Protein AF-A0A0B6YPD6-F1 (afdb_monomer)

Secondary structure (DSSP, 8-state):
-----SSTT-----B-SS-EEEEETTTEEEEEE-TTPBSS---------SSTT--EEEEEEEESS-SBGGGSEEEEEEEEE-PPP-

Nearest PDB structures (foldseek):
  7a4u-assembly1_A  TM=9.790E-01  e=8.564E-10  Cricetulus griseus
  6hab-assembly1_A  TM=8.893E-01  e=7.657E-10  Cricetulus griseus
  2v7y-assembly1_A  TM=9.465E-01  e=2.481E-09  Geobacillus kaustophilus HTA426
  3dqg-assembly2_D  TM=9.936E-01  e=3.446E-08  Caenorhabditis elegans
  3qnj-assembly3_A-2  TM=9.747E-01  e=2.463E-08  Escherichia coli K-12

pLDDT: mean 87.81, std 12.46, range [42.69, 98.0]

Radius of gyration: 19.43 Å; Cα contacts (8 Å, |Δi|>4): 139; chains: 1; bounding box: 41×27×63 Å

Organism: NCBI:txid1028688

Sequence (86 aa):
ISGEDSTSGIVLLDVNPLTLGIETVGGVMTKIIPRNTVIPTKKSQVFSTAADNQPTVTIQVFEGERPMTKDNHNLGKFDLNGIAPS

Solvent-accessible surface area (backbone atoms only — not comparable to full-atom values): 5495 Å² total; per-residue (Å²): 132,90,89,74,81,91,66,86,77,76,77,87,76,52,48,36,87,51,20,31,27,31,54,45,88,89,47,30,44,46,77,66,44,56,48,68,40,59,58,90,75,88,80,85,83,90,83,78,78,95,52,77,63,52,46,59,49,73,46,38,35,33,41,44,87,49,66,38,40,90,77,31,47,79,77,48,73,50,74,49,69,80,46,72,74,103

Structure (mmCIF, N/CA/C/O backbone):
data_AF-A0A0B6YPD6-F1
#
_entry.id   AF-A0A0B6YPD6-F1
#
loop_
_atom_site.group_PDB
_atom_site.id
_atom_site.type_symbol
_atom_site.label_atom_id
_atom_site.label_alt_id
_atom_site.label_comp_id
_atom_site.label_asym_id
_atom_site.label_entity_id
_atom_site.label_seq_id
_atom_site.pdbx_PDB_ins_code
_atom_site.Cartn_x
_atom_site.Cartn_y
_at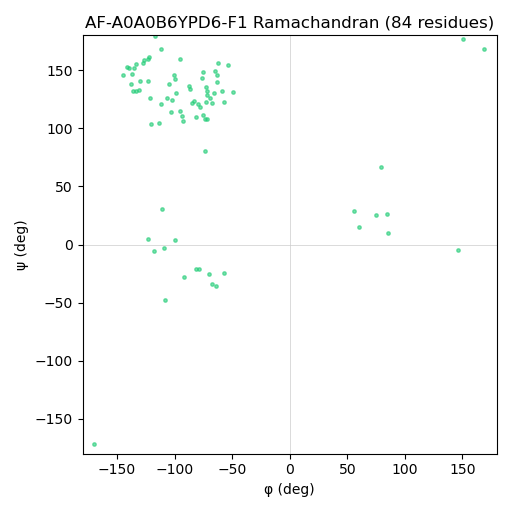om_site.Cartn_z
_atom_site.occupancy
_atom_site.B_iso_or_equiv
_atom_site.auth_seq_id
_atom_site.auth_comp_id
_atom_site.auth_asym_id
_atom_site.auth_atom_id
_atom_site.pdbx_PDB_model_num
ATOM 1 N N . ILE A 1 1 ? -22.084 17.294 47.055 1.00 42.69 1 ILE A N 1
ATOM 2 C CA . ILE A 1 1 ? -22.118 16.342 45.925 1.00 42.69 1 ILE A CA 1
ATOM 3 C C . ILE A 1 1 ? -20.849 16.599 45.123 1.00 42.69 1 ILE A C 1
ATOM 5 O O . ILE A 1 1 ? -20.640 17.715 44.671 1.00 42.69 1 ILE A O 1
ATOM 9 N N . SER A 1 2 ? -19.912 15.658 45.178 1.00 48.84 2 SER A N 1
ATOM 10 C CA . SER A 1 2 ? -18.565 15.737 44.601 1.00 48.84 2 SER A CA 1
ATOM 11 C C . SER A 1 2 ? -18.661 15.637 43.079 1.00 48.84 2 SER A C 1
ATOM 13 O O . SER A 1 2 ? -19.024 14.584 42.563 1.00 48.84 2 SER A O 1
ATOM 15 N N . GLY A 1 3 ? -18.421 16.752 42.393 1.00 58.62 3 GLY A N 1
ATOM 16 C CA . GLY A 1 3 ? -18.537 16.897 40.939 1.00 58.62 3 GLY A CA 1
ATOM 17 C C . GLY A 1 3 ? -17.194 17.086 40.235 1.00 58.62 3 GLY A C 1
ATOM 18 O O . GLY A 1 3 ? -17.147 17.769 39.221 1.00 58.62 3 GLY A O 1
ATOM 19 N N . GLU A 1 4 ? -16.117 16.518 40.772 1.00 65.56 4 GLU A N 1
ATOM 20 C CA . GLU A 1 4 ? -14.802 16.482 40.127 1.00 65.56 4 GLU A CA 1
ATOM 21 C C . GLU A 1 4 ? -14.351 15.018 39.993 1.00 65.56 4 GLU A C 1
ATOM 23 O O . GLU A 1 4 ? -14.593 14.215 40.893 1.00 65.56 4 GLU A O 1
ATOM 28 N N . ASP A 1 5 ? -13.720 14.702 38.857 1.00 60.06 5 ASP A N 1
ATOM 29 C CA . ASP A 1 5 ? -13.021 13.449 38.519 1.00 60.06 5 ASP A CA 1
ATOM 30 C C . ASP A 1 5 ? -13.822 12.208 38.082 1.00 60.06 5 ASP A C 1
ATOM 32 O O . ASP A 1 5 ? -13.752 11.139 38.683 1.00 60.06 5 ASP A O 1
ATOM 36 N N . SER A 1 6 ? -14.463 12.278 36.911 1.00 59.38 6 SER A N 1
ATOM 37 C CA . SER A 1 6 ? -14.718 11.060 36.110 1.00 59.38 6 SER A CA 1
ATOM 38 C C . SER A 1 6 ? -14.163 11.105 34.679 1.00 59.38 6 SER A C 1
ATOM 40 O O . SER A 1 6 ? -14.360 10.166 33.913 1.00 59.38 6 SER A O 1
ATOM 42 N N . THR A 1 7 ? -13.434 12.164 34.309 1.00 60.59 7 THR A N 1
ATOM 43 C CA . THR A 1 7 ? -12.768 12.307 32.995 1.00 60.59 7 THR A CA 1
ATOM 44 C C . THR A 1 7 ? -11.243 12.411 33.083 1.00 60.59 7 THR A C 1
ATOM 46 O O . THR A 1 7 ? -10.568 12.393 32.053 1.00 60.59 7 THR A O 1
ATOM 49 N N . SER A 1 8 ? -10.677 12.486 34.288 1.00 57.56 8 SER A N 1
ATOM 50 C CA . SER A 1 8 ? -9.236 12.490 34.561 1.00 57.56 8 SER A CA 1
ATOM 51 C C . SER A 1 8 ? -8.645 11.095 34.351 1.00 57.56 8 SER A C 1
ATOM 53 O O . SER A 1 8 ? -8.454 10.305 35.268 1.00 57.56 8 SER A O 1
ATOM 55 N N . GLY A 1 9 ? -8.387 10.768 33.088 1.00 66.38 9 GLY A N 1
ATOM 56 C CA . GLY A 1 9 ? -7.760 9.503 32.699 1.00 66.38 9 GLY A CA 1
ATOM 57 C C . GLY A 1 9 ? -8.235 8.944 31.364 1.00 66.38 9 GLY A C 1
ATOM 58 O O . GLY A 1 9 ? -7.695 7.938 30.908 1.00 66.38 9 GLY A O 1
ATOM 59 N N . ILE A 1 10 ? -9.219 9.574 30.713 1.00 76.00 10 ILE A N 1
ATOM 60 C CA . ILE A 1 10 ? -9.637 9.165 29.370 1.00 76.00 10 ILE A CA 1
ATOM 61 C C . ILE A 1 10 ? -8.582 9.643 28.375 1.00 76.00 10 ILE A C 1
ATOM 63 O O . ILE A 1 10 ? -8.427 10.838 28.131 1.00 76.00 10 ILE A O 1
ATOM 67 N N . VAL A 1 11 ? -7.866 8.689 27.787 1.00 78.75 11 VAL A N 1
ATOM 68 C CA . VAL A 1 11 ? -6.969 8.938 26.660 1.00 78.75 11 VAL A CA 1
ATOM 69 C C . VAL A 1 11 ? -7.732 8.629 25.377 1.00 78.75 11 VAL A C 1
ATOM 71 O O . VAL A 1 11 ? -8.115 7.486 25.134 1.00 78.75 11 VAL A O 1
ATOM 74 N N . LEU A 1 12 ? -7.961 9.656 24.559 1.00 80.75 12 LEU A N 1
ATOM 75 C CA . LEU A 1 12 ? -8.446 9.496 23.191 1.00 80.75 12 LEU A CA 1
ATOM 76 C C . LEU A 1 12 ? -7.271 9.080 22.306 1.00 80.75 12 LEU A C 1
ATOM 78 O O . LEU A 1 12 ? -6.282 9.802 22.190 1.00 80.75 12 LEU A O 1
ATOM 82 N N . LEU A 1 13 ? -7.381 7.896 21.710 1.00 85.31 13 LEU A N 1
ATOM 83 C CA . LEU A 1 13 ? -6.437 7.382 20.727 1.00 85.31 13 LEU A CA 1
ATOM 84 C C . LEU A 1 13 ? -7.154 7.282 19.390 1.00 85.31 13 LEU A C 1
ATOM 86 O O . LEU A 1 13 ? -7.943 6.361 19.174 1.00 85.31 13 LEU A O 1
ATOM 90 N N . ASP A 1 14 ? -6.853 8.218 18.499 1.00 92.88 14 ASP A N 1
ATOM 91 C CA . ASP A 1 14 ? -7.265 8.083 17.113 1.00 92.88 14 ASP A CA 1
ATOM 92 C C . ASP A 1 14 ? -6.419 7.009 16.439 1.00 92.88 14 ASP A C 1
ATOM 94 O O . ASP A 1 14 ? -5.195 6.948 16.593 1.00 92.88 14 ASP A O 1
ATOM 98 N N . VAL A 1 15 ? -7.081 6.147 15.675 1.00 95.75 15 VAL A N 1
ATOM 99 C CA . VAL A 1 15 ? -6.445 5.024 14.995 1.00 95.75 15 VAL A CA 1
ATOM 100 C C . VAL A 1 15 ? -6.933 4.909 13.560 1.00 95.75 15 VAL A C 1
ATOM 102 O O . VAL A 1 15 ? -8.061 5.266 13.231 1.00 95.75 15 VAL A O 1
ATOM 105 N N . ASN A 1 16 ? -6.084 4.360 12.700 1.00 94.50 16 ASN A N 1
ATOM 106 C CA . ASN A 1 16 ? -6.439 4.045 11.326 1.00 94.50 16 ASN A CA 1
ATOM 107 C C . ASN A 1 16 ? -7.486 2.905 11.284 1.00 94.50 16 ASN A C 1
ATOM 109 O O . ASN A 1 16 ? -7.191 1.822 11.800 1.00 94.50 16 ASN A O 1
ATOM 113 N N . PRO A 1 17 ? -8.680 3.088 10.688 1.00 95.06 17 PRO A N 1
ATOM 114 C CA . PRO A 1 17 ? -9.740 2.075 10.718 1.00 95.06 17 PRO A CA 1
ATOM 115 C C . PRO A 1 17 ? -9.405 0.803 9.926 1.00 95.06 17 PRO A C 1
ATOM 117 O O . PRO A 1 17 ? -9.795 -0.295 10.332 1.00 95.06 17 PRO A O 1
ATOM 120 N N . LEU A 1 18 ? -8.668 0.928 8.820 1.00 97.12 18 LEU A N 1
ATOM 121 C CA . LEU A 1 18 ? -8.343 -0.172 7.913 1.00 97.12 18 LEU A CA 1
ATOM 122 C C . LEU A 1 18 ? -6.864 -0.171 7.554 1.00 97.12 18 LEU A C 1
ATOM 124 O O . LEU A 1 18 ? -6.188 0.851 7.606 1.00 97.12 18 LEU A O 1
ATOM 128 N N . THR A 1 19 ? -6.335 -1.332 7.179 1.00 97.56 19 THR A N 1
ATOM 129 C CA . THR A 1 19 ? -4.953 -1.398 6.712 1.00 97.56 19 THR A CA 1
ATOM 130 C C . THR A 1 19 ? -4.781 -0.638 5.398 1.00 97.56 19 THR A C 1
ATOM 132 O O . THR A 1 19 ? -5.505 -0.878 4.434 1.00 97.56 19 THR A O 1
ATOM 135 N N . LEU A 1 20 ? -3.767 0.226 5.353 1.00 97.56 20 LEU A N 1
ATOM 136 C CA . LEU A 1 20 ? -3.291 0.888 4.145 1.00 97.56 20 LEU A CA 1
ATOM 137 C C . LEU A 1 20 ? -2.056 0.170 3.616 1.00 97.56 20 LEU A C 1
ATOM 139 O O . LEU A 1 20 ? -1.176 -0.264 4.372 1.00 97.56 20 LEU A O 1
ATOM 143 N N . GLY A 1 21 ? -1.952 0.088 2.303 1.00 96.94 21 GLY A N 1
ATOM 144 C CA . GLY A 1 21 ? -0.819 -0.539 1.647 1.00 96.94 21 GLY A CA 1
ATOM 145 C C . GLY A 1 21 ? -0.822 -0.293 0.154 1.00 96.94 21 GLY A C 1
ATOM 146 O O . GLY A 1 21 ? -1.604 0.514 -0.349 1.00 96.94 21 GLY A O 1
ATOM 147 N N . ILE A 1 22 ? 0.080 -0.978 -0.534 1.00 96.25 22 ILE A N 1
ATOM 148 C CA . ILE A 1 22 ? 0.259 -0.827 -1.973 1.00 96.25 22 ILE A CA 1
ATOM 149 C C . ILE A 1 22 ? 0.183 -2.164 -2.689 1.00 96.25 22 ILE A C 1
ATOM 151 O O . ILE A 1 22 ? 0.411 -3.224 -2.098 1.00 96.25 22 ILE A O 1
ATOM 155 N N . GLU A 1 23 ? -0.101 -2.094 -3.980 1.00 95.19 23 GLU A N 1
ATOM 156 C CA . GLU A 1 23 ? 0.050 -3.237 -4.866 1.00 95.19 23 GLU A CA 1
ATOM 157 C C . GLU A 1 23 ? 1.517 -3.556 -5.130 1.00 95.19 23 GLU A C 1
ATOM 159 O O . GLU A 1 23 ? 2.311 -2.680 -5.474 1.00 95.19 23 GLU A O 1
ATOM 164 N N . THR A 1 24 ? 1.859 -4.834 -5.006 1.00 91.25 24 THR A N 1
ATOM 165 C CA . THR A 1 24 ? 3.128 -5.390 -5.476 1.00 91.25 24 THR A CA 1
ATOM 166 C C . THR A 1 24 ? 2.893 -6.428 -6.572 1.00 91.25 24 THR A C 1
ATOM 168 O O . THR A 1 24 ? 1.761 -6.692 -6.991 1.00 91.25 24 THR A O 1
ATOM 171 N N . VAL A 1 25 ? 3.988 -6.994 -7.086 1.00 88.00 25 VAL A N 1
ATOM 172 C CA . VAL A 1 25 ? 3.982 -7.956 -8.194 1.00 88.00 25 VAL A CA 1
ATOM 173 C C . VAL A 1 25 ? 2.965 -9.073 -7.954 1.00 88.00 25 VAL A C 1
ATOM 175 O O . VAL A 1 25 ? 2.922 -9.677 -6.885 1.00 88.00 25 VAL A O 1
ATOM 178 N N . GLY A 1 26 ? 2.145 -9.351 -8.969 1.00 88.00 26 GLY A N 1
ATOM 179 C CA . GLY A 1 26 ? 1.114 -10.389 -8.904 1.00 88.00 26 GLY A CA 1
ATOM 180 C C . GLY A 1 26 ? -0.220 -9.944 -8.294 1.00 88.00 26 GLY A C 1
ATOM 181 O O . GLY A 1 26 ? -1.071 -10.797 -8.053 1.00 88.00 26 GLY A O 1
ATOM 182 N N . GLY A 1 27 ? -0.432 -8.643 -8.059 1.00 91.38 27 GLY A N 1
ATOM 183 C CA . GLY A 1 27 ? -1.690 -8.122 -7.503 1.00 91.38 27 GLY A CA 1
ATOM 184 C C . GLY A 1 27 ? -1.842 -8.396 -6.006 1.00 91.38 27 GLY A C 1
ATOM 185 O O . GLY A 1 27 ? -2.956 -8.522 -5.488 1.00 91.38 27 GLY A O 1
ATOM 186 N N . VAL A 1 28 ? -0.714 -8.555 -5.312 1.00 94.69 28 VAL A N 1
ATOM 187 C CA . VAL A 1 28 ? -0.668 -8.843 -3.878 1.00 94.69 28 VAL A CA 1
ATOM 188 C C . VAL A 1 28 ? -0.685 -7.535 -3.096 1.00 94.69 28 VAL A C 1
ATOM 190 O O . VAL A 1 28 ? 0.006 -6.574 -3.435 1.00 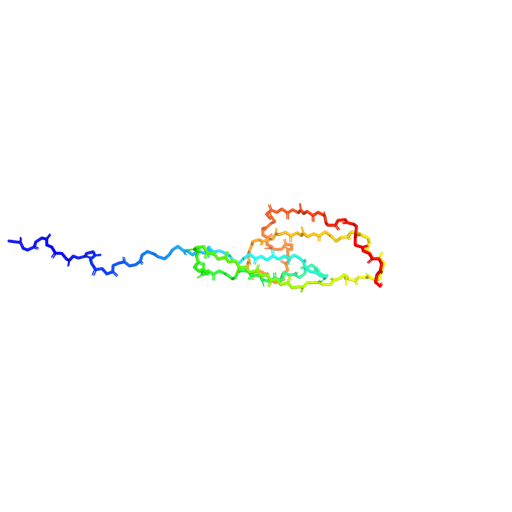94.69 28 VAL A O 1
ATOM 193 N N . MET A 1 29 ? -1.478 -7.504 -2.027 1.00 96.31 29 MET A N 1
ATOM 194 C CA . MET A 1 29 ? -1.568 -6.364 -1.125 1.00 96.31 29 MET A CA 1
ATOM 195 C C . MET A 1 29 ? -0.415 -6.385 -0.120 1.00 96.31 29 MET A C 1
ATOM 197 O O . MET A 1 29 ? -0.393 -7.200 0.808 1.00 96.31 29 MET A O 1
ATOM 201 N N . THR A 1 30 ? 0.529 -5.457 -0.256 1.00 96.06 30 THR A N 1
ATOM 202 C CA . THR A 1 30 ? 1.590 -5.259 0.736 1.00 96.06 30 THR A CA 1
ATOM 203 C C . THR A 1 30 ? 1.176 -4.191 1.736 1.00 96.06 30 THR A C 1
ATOM 205 O O . THR A 1 30 ? 1.091 -3.005 1.423 1.00 96.06 30 THR A O 1
ATOM 208 N N . LYS A 1 31 ? 0.917 -4.634 2.967 1.00 95.88 31 LYS A N 1
ATOM 209 C CA . LYS A 1 31 ? 0.479 -3.797 4.089 1.00 95.88 31 LYS A CA 1
ATOM 210 C C . LYS A 1 31 ? 1.620 -2.880 4.549 1.00 95.88 31 LYS A C 1
ATOM 212 O O . LYS A 1 31 ? 2.686 -3.379 4.895 1.00 95.88 31 LYS A O 1
ATOM 217 N N . ILE A 1 32 ? 1.381 -1.568 4.606 1.00 96.62 32 ILE A N 1
ATOM 218 C CA . ILE A 1 32 ? 2.355 -0.567 5.088 1.00 96.62 32 ILE A CA 1
ATOM 219 C C . ILE A 1 32 ? 1.935 -0.016 6.457 1.00 96.62 32 ILE A C 1
ATOM 221 O O . ILE A 1 32 ? 2.748 0.044 7.379 1.00 96.62 32 ILE A O 1
ATOM 225 N N . ILE A 1 33 ? 0.663 0.367 6.608 1.00 97.38 33 ILE A N 1
ATOM 226 C CA . ILE A 1 33 ? 0.091 0.861 7.870 1.00 97.38 33 ILE A CA 1
ATOM 227 C C . ILE A 1 33 ? -1.068 -0.062 8.252 1.00 97.38 33 ILE A C 1
ATOM 229 O O . ILE A 1 33 ? -2.138 0.049 7.657 1.00 97.38 33 ILE A O 1
ATOM 233 N N . PRO A 1 34 ? -0.894 -0.967 9.229 1.00 96.88 34 PRO A N 1
ATOM 234 C CA . PRO A 1 34 ? -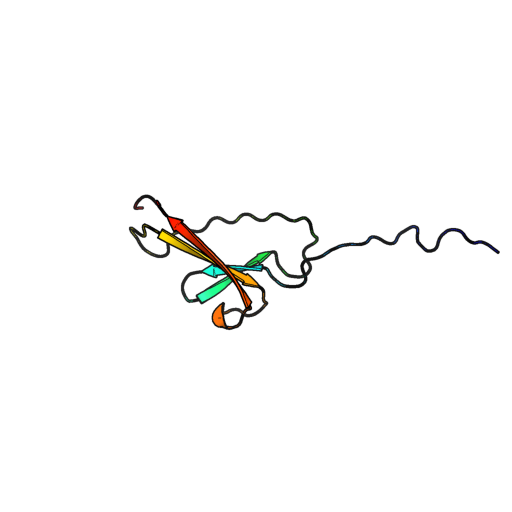1.960 -1.860 9.670 1.00 96.88 34 PRO A CA 1
ATOM 235 C C . PRO A 1 34 ? -3.162 -1.113 10.265 1.00 96.88 34 PRO A C 1
ATOM 237 O O . PRO A 1 34 ? -3.018 -0.010 10.804 1.00 96.88 34 PRO A O 1
ATOM 240 N N . ARG A 1 35 ? -4.338 -1.747 10.243 1.00 96.56 35 ARG A N 1
ATOM 241 C CA . ARG A 1 35 ? -5.509 -1.285 11.004 1.00 96.56 35 ARG A CA 1
ATOM 242 C C . ARG A 1 35 ? -5.188 -1.103 12.486 1.00 96.56 35 ARG A C 1
ATOM 244 O O . ARG A 1 35 ? -4.318 -1.777 13.037 1.00 96.56 35 ARG A O 1
ATOM 251 N N . ASN A 1 36 ? -5.941 -0.230 13.138 1.00 94.62 36 ASN A N 1
ATOM 252 C CA . ASN A 1 36 ? -5.791 0.155 14.538 1.00 94.62 36 ASN A CA 1
ATOM 253 C C . ASN A 1 36 ? -4.419 0.784 14.878 1.00 94.62 36 ASN A C 1
ATOM 255 O O . ASN A 1 36 ? -4.070 0.895 16.051 1.00 94.62 36 ASN A O 1
ATOM 259 N N . THR A 1 37 ? -3.630 1.205 13.880 1.00 96.12 37 THR A N 1
ATOM 260 C CA . THR A 1 37 ? -2.399 1.972 14.126 1.00 96.12 37 THR A CA 1
ATOM 261 C C . THR A 1 37 ? -2.762 3.380 14.585 1.00 96.12 37 THR A C 1
ATOM 263 O O . THR A 1 37 ? -3.524 4.055 13.897 1.00 96.12 37 THR A O 1
ATOM 266 N N . VAL A 1 38 ? -2.195 3.830 15.707 1.00 95.31 38 VAL A N 1
ATOM 267 C CA . VAL A 1 38 ? -2.399 5.185 16.247 1.00 95.31 38 VAL A CA 1
ATOM 268 C C . VAL A 1 38 ? -1.958 6.239 15.235 1.00 95.31 38 VAL A C 1
ATOM 270 O O . VAL A 1 38 ? -0.861 6.139 14.680 1.00 95.31 38 VAL A O 1
ATOM 273 N N . ILE A 1 39 ? -2.802 7.242 15.002 1.00 94.56 39 ILE A N 1
ATOM 274 C CA . ILE A 1 39 ? -2.478 8.408 14.177 1.00 94.56 39 ILE A CA 1
ATOM 275 C C . ILE A 1 39 ? -2.110 9.599 15.078 1.00 94.56 39 ILE A C 1
ATOM 277 O O . ILE A 1 39 ? -2.667 9.730 16.167 1.00 94.56 39 ILE A O 1
ATOM 281 N N . PRO A 1 40 ? -1.171 10.471 14.667 1.00 94.00 40 PRO A N 1
ATOM 282 C CA . PRO A 1 40 ? -0.439 10.485 13.396 1.00 94.00 40 PRO A CA 1
ATOM 283 C C . PRO A 1 40 ? 0.669 9.419 13.321 1.00 94.00 40 PRO A C 1
ATOM 285 O O . PRO A 1 40 ? 1.375 9.161 14.291 1.00 94.00 40 PRO A O 1
ATOM 288 N N . THR A 1 41 ? 0.868 8.822 12.140 1.00 93.81 41 THR A N 1
ATOM 289 C CA . THR A 1 41 ? 1.917 7.815 11.905 1.00 93.81 41 THR A CA 1
ATOM 290 C C . THR A 1 41 ? 2.594 8.006 10.553 1.00 93.81 41 THR A C 1
ATOM 292 O O . THR A 1 41 ? 1.987 8.497 9.602 1.00 93.81 41 THR A O 1
ATOM 295 N N . LYS A 1 42 ? 3.863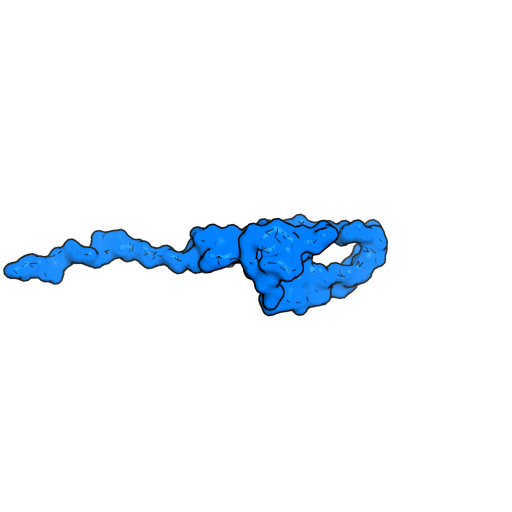 7.599 10.459 1.00 95.25 42 LYS A N 1
ATOM 296 C CA . LYS A 1 42 ? 4.642 7.571 9.218 1.00 95.25 42 LYS A CA 1
ATOM 297 C C . LYS A 1 42 ? 5.368 6.236 9.111 1.00 95.25 42 LYS A C 1
ATOM 299 O O . LYS A 1 42 ? 6.029 5.799 10.053 1.00 95.25 42 LYS A O 1
ATOM 304 N N . LYS A 1 43 ? 5.274 5.607 7.942 1.00 93.94 43 LYS A N 1
ATOM 305 C CA . LYS A 1 43 ? 5.995 4.382 7.596 1.00 93.94 43 LYS A CA 1
ATOM 306 C C . LYS A 1 43 ? 6.674 4.564 6.246 1.00 93.94 43 LYS A C 1
ATOM 308 O O . LYS A 1 43 ? 6.113 5.176 5.343 1.00 93.94 43 LYS A O 1
ATOM 313 N N . SER A 1 44 ? 7.887 4.042 6.139 1.00 94.00 44 SER A N 1
ATOM 314 C CA . SER A 1 44 ? 8.685 4.039 4.918 1.00 94.00 44 SER A CA 1
ATOM 315 C C . SER A 1 44 ? 9.194 2.626 4.696 1.00 94.00 44 SER A C 1
ATOM 317 O O . SER A 1 44 ? 9.694 2.000 5.628 1.00 94.00 44 SER A O 1
ATOM 319 N N . GLN A 1 45 ? 9.055 2.134 3.472 1.00 91.00 45 GLN A N 1
ATOM 320 C CA . GLN A 1 45 ? 9.536 0.825 3.061 1.00 91.00 45 GLN A CA 1
ATOM 321 C C . GLN A 1 45 ? 10.165 0.959 1.678 1.00 91.00 45 GLN A C 1
ATOM 323 O O . GLN A 1 45 ? 9.659 1.694 0.831 1.00 91.00 45 GLN A O 1
ATOM 328 N N . VAL A 1 46 ? 11.297 0.288 1.488 1.00 91.44 46 VAL A N 1
ATOM 329 C CA . VAL A 1 46 ? 12.013 0.267 0.214 1.00 91.44 46 VAL A CA 1
ATOM 330 C C . VAL A 1 46 ? 11.433 -0.849 -0.646 1.00 91.44 46 VAL A C 1
ATOM 332 O O . VAL A 1 46 ? 11.226 -1.961 -0.162 1.00 91.44 46 VAL A O 1
ATOM 335 N N . PHE A 1 47 ? 11.178 -0.533 -1.912 1.00 89.12 47 PHE A N 1
ATOM 336 C CA . PHE A 1 47 ? 10.710 -1.466 -2.932 1.00 89.12 47 PHE A CA 1
ATOM 337 C C . PHE A 1 47 ? 11.681 -1.455 -4.114 1.00 89.12 47 PHE A C 1
ATOM 339 O O . PHE A 1 47 ? 12.430 -0.494 -4.300 1.00 89.12 47 PHE A O 1
ATOM 346 N N . SER A 1 48 ? 11.645 -2.518 -4.910 1.00 86.44 48 SER A N 1
ATOM 347 C CA . SER A 1 48 ? 12.454 -2.681 -6.120 1.00 86.44 48 SER A CA 1
ATOM 348 C C . SER A 1 48 ? 11.551 -2.896 -7.332 1.00 86.44 48 SER A C 1
ATOM 350 O O . SER A 1 48 ? 10.375 -3.237 -7.184 1.00 86.44 48 SER A O 1
ATOM 352 N N . THR A 1 49 ? 12.093 -2.672 -8.528 1.00 86.44 49 THR A N 1
ATOM 353 C CA . THR A 1 49 ? 11.393 -2.935 -9.788 1.00 86.44 49 THR A CA 1
ATOM 354 C C . THR A 1 49 ? 11.118 -4.427 -9.949 1.00 86.44 49 THR A C 1
ATOM 356 O O . THR A 1 49 ? 11.856 -5.278 -9.455 1.00 86.44 49 THR A O 1
ATOM 359 N N . ALA A 1 50 ? 10.019 -4.747 -10.629 1.00 81.75 50 ALA A N 1
ATOM 360 C CA . ALA A 1 50 ? 9.610 -6.128 -10.872 1.00 81.75 50 ALA A CA 1
ATOM 361 C C . ALA A 1 50 ? 10.356 -6.762 -12.056 1.00 81.75 50 ALA A C 1
ATOM 363 O O . ALA A 1 50 ? 10.379 -7.983 -12.189 1.00 81.75 50 ALA A O 1
ATOM 364 N N . ALA A 1 51 ? 10.906 -5.919 -12.930 1.00 81.44 51 ALA A N 1
ATOM 365 C CA . ALA A 1 51 ? 11.596 -6.301 -14.147 1.00 81.44 51 ALA A CA 1
ATOM 366 C C . ALA A 1 51 ? 12.810 -5.395 -14.388 1.00 81.44 51 ALA A C 1
ATOM 368 O O . ALA A 1 51 ? 12.818 -4.224 -13.988 1.00 81.44 51 ALA A O 1
ATOM 369 N N . ASP A 1 52 ? 13.804 -5.946 -15.081 1.00 81.50 52 ASP A N 1
ATOM 370 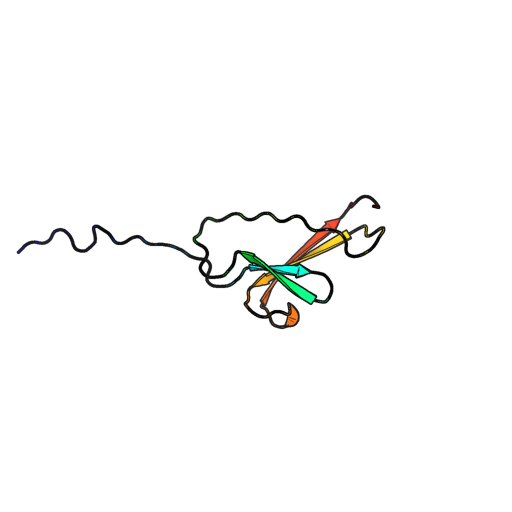C CA . ASP A 1 52 ? 14.989 -5.218 -15.527 1.00 81.50 52 ASP A CA 1
ATOM 371 C C . ASP A 1 52 ? 14.591 -4.119 -16.517 1.00 81.50 52 ASP A C 1
ATOM 373 O O . ASP A 1 52 ? 13.663 -4.281 -17.316 1.00 81.50 52 ASP A O 1
ATOM 377 N N . ASN A 1 53 ? 15.308 -2.994 -16.486 1.00 79.50 53 ASN A N 1
ATOM 378 C CA . ASN A 1 53 ? 15.052 -1.839 -17.357 1.00 79.50 53 ASN A CA 1
ATOM 379 C C . ASN A 1 53 ? 13.618 -1.275 -17.289 1.00 79.50 53 ASN A C 1
ATOM 381 O O . ASN A 1 53 ? 13.138 -0.715 -18.273 1.00 79.50 53 ASN A O 1
ATOM 385 N N . GLN A 1 54 ? 12.922 -1.395 -16.153 1.00 83.94 54 GLN A N 1
ATOM 386 C CA . GLN A 1 54 ? 11.596 -0.802 -15.957 1.00 83.94 54 GLN A CA 1
ATOM 387 C C . GLN A 1 54 ? 11.702 0.735 -15.781 1.00 83.94 54 GLN A C 1
ATOM 389 O O . GLN A 1 54 ? 12.134 1.185 -14.719 1.00 83.94 54 GLN A O 1
ATOM 394 N N . PRO A 1 55 ? 11.282 1.566 -16.764 1.00 83.44 55 PRO A N 1
ATOM 395 C CA . PRO A 1 55 ? 11.489 3.023 -16.714 1.00 83.44 55 PRO A CA 1
ATOM 396 C C . PRO A 1 55 ? 10.484 3.756 -15.808 1.00 83.44 55 PRO A C 1
ATOM 398 O O . PRO A 1 55 ? 10.739 4.880 -15.362 1.00 83.44 55 PRO A O 1
ATOM 401 N N . THR A 1 56 ? 9.341 3.111 -15.551 1.00 86.25 56 THR A N 1
ATOM 402 C CA . THR A 1 56 ? 8.219 3.638 -14.774 1.00 86.25 56 THR A CA 1
ATOM 403 C C . THR A 1 56 ? 7.701 2.575 -13.813 1.00 86.25 56 THR A C 1
ATOM 405 O O . THR A 1 56 ? 7.430 1.441 -14.217 1.00 86.25 56 THR A O 1
ATOM 408 N N . VAL A 1 57 ? 7.507 2.947 -12.549 1.00 89.19 57 VAL A N 1
ATOM 409 C CA . VAL A 1 57 ? 6.829 2.124 -11.539 1.00 89.19 57 VAL A CA 1
ATOM 410 C C . VAL A 1 57 ? 5.504 2.776 -11.178 1.00 89.19 57 VAL A C 1
ATOM 412 O O . VAL A 1 57 ? 5.471 3.901 -10.687 1.00 89.19 57 VAL A O 1
ATOM 415 N N . THR A 1 58 ? 4.411 2.052 -11.392 1.00 90.06 58 THR A N 1
ATOM 416 C CA . THR A 1 58 ? 3.083 2.473 -10.948 1.00 90.06 58 THR A CA 1
ATOM 417 C C . THR A 1 58 ? 2.876 2.045 -9.503 1.00 90.06 58 THR A C 1
ATOM 419 O O . THR A 1 58 ? 2.936 0.858 -9.183 1.00 90.06 58 THR A O 1
ATOM 422 N N . ILE A 1 59 ? 2.612 3.010 -8.629 1.00 92.94 59 ILE A N 1
ATOM 423 C CA . ILE A 1 59 ? 2.276 2.775 -7.228 1.00 92.94 59 ILE A CA 1
ATOM 424 C C . ILE A 1 59 ? 0.775 2.968 -7.076 1.00 92.94 59 ILE A C 1
ATOM 426 O O . ILE A 1 59 ? 0.250 4.069 -7.245 1.00 92.94 59 ILE A O 1
ATOM 430 N N . GLN A 1 60 ? 0.081 1.883 -6.751 1.00 95.31 60 GLN A N 1
ATOM 431 C CA . GLN A 1 60 ? -1.347 1.898 -6.454 1.00 95.31 60 GLN A CA 1
ATOM 432 C C . GLN A 1 60 ? -1.548 1.727 -4.953 1.00 95.31 60 GLN A C 1
ATOM 434 O O . GLN A 1 60 ? -1.027 0.776 -4.370 1.00 95.31 60 GLN A O 1
ATOM 439 N N . VAL A 1 61 ? -2.286 2.643 -4.333 1.00 96.69 61 VAL A N 1
ATOM 440 C CA . VAL A 1 61 ? -2.573 2.655 -2.897 1.00 96.69 61 VAL A CA 1
ATOM 441 C C . VAL A 1 61 ? -3.956 2.068 -2.662 1.00 96.69 61 VAL A C 1
ATOM 443 O O . V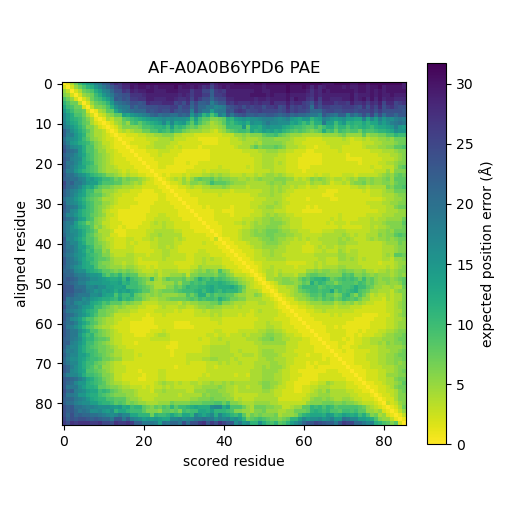AL A 1 61 ? -4.932 2.478 -3.290 1.00 96.69 61 VAL A O 1
ATOM 446 N N . PHE A 1 62 ? -4.040 1.129 -1.726 1.00 98.00 62 PHE A N 1
ATOM 447 C CA . PHE A 1 62 ? -5.271 0.441 -1.368 1.00 98.00 62 PHE A CA 1
ATOM 448 C C . PHE A 1 62 ? -5.544 0.509 0.133 1.00 98.00 62 PHE A C 1
ATOM 450 O O . PHE A 1 62 ? -4.632 0.620 0.958 1.00 98.00 62 PHE A O 1
ATOM 457 N N . GLU A 1 63 ? -6.818 0.370 0.467 1.00 97.75 63 GLU A N 1
ATOM 458 C CA . GLU A 1 63 ? -7.353 0.232 1.811 1.00 97.75 63 GLU A CA 1
ATOM 459 C C . GLU A 1 63 ? -8.125 -1.089 1.923 1.00 97.75 63 GLU A C 1
ATOM 461 O O . GLU A 1 63 ? -9.029 -1.372 1.132 1.00 97.75 63 GLU A O 1
ATOM 466 N N . GLY A 1 64 ? -7.773 -1.921 2.903 1.00 97.19 64 GLY A N 1
ATOM 467 C CA . GLY A 1 64 ? -8.486 -3.166 3.182 1.00 97.19 64 GLY A CA 1
ATOM 468 C C . GLY A 1 64 ? -7.616 -4.274 3.771 1.00 97.19 64 GLY A C 1
ATOM 469 O O . GLY A 1 64 ? -6.409 -4.138 3.955 1.00 97.19 64 GLY A O 1
ATOM 470 N N . GLU A 1 65 ? -8.256 -5.397 4.100 1.00 97.00 65 GLU A N 1
ATOM 471 C CA . GLU A 1 65 ? -7.624 -6.526 4.802 1.00 97.00 65 GLU A CA 1
ATOM 472 C C . GLU A 1 65 ? -7.421 -7.768 3.930 1.00 97.00 65 GLU A C 1
ATOM 474 O O . GLU A 1 65 ? -6.866 -8.767 4.401 1.00 97.00 65 GLU A O 1
ATOM 479 N N . ARG A 1 66 ? -7.873 -7.739 2.672 1.00 97.38 66 ARG A N 1
ATOM 480 C CA . ARG A 1 66 ? -7.756 -8.882 1.766 1.00 97.38 66 ARG A CA 1
ATOM 481 C C . ARG A 1 66 ? -6.316 -9.022 1.263 1.00 97.38 66 ARG A C 1
ATOM 483 O O . ARG A 1 66 ? -5.623 -8.017 1.104 1.00 97.38 66 ARG A O 1
ATOM 490 N N . PRO A 1 67 ? -5.855 -10.257 0.999 1.00 95.06 67 PRO A N 1
ATOM 491 C CA . PRO A 1 67 ? -4.496 -10.499 0.517 1.00 95.06 67 PRO A CA 1
ATOM 492 C C . PRO A 1 67 ? -4.271 -10.027 -0.927 1.00 95.06 67 PRO A C 1
ATOM 494 O O . PRO A 1 67 ? -3.139 -9.720 -1.287 1.00 95.06 67 PRO A O 1
ATOM 497 N N . MET A 1 68 ? -5.328 -9.949 -1.741 1.00 96.56 68 MET A N 1
ATOM 498 C CA . MET A 1 68 ? -5.263 -9.496 -3.133 1.00 96.56 68 MET A CA 1
ATOM 499 C C . MET A 1 68 ? -5.820 -8.078 -3.258 1.00 96.56 68 MET A C 1
ATOM 501 O O . MET A 1 68 ? -6.857 -7.763 -2.674 1.00 96.56 68 MET A O 1
ATOM 505 N N . THR A 1 69 ? -5.163 -7.230 -4.046 1.00 94.19 69 THR A N 1
ATOM 506 C CA . THR A 1 69 ? -5.530 -5.812 -4.234 1.00 94.19 69 THR A CA 1
ATOM 507 C C . THR A 1 69 ? -6.886 -5.626 -4.896 1.00 94.19 69 THR A C 1
ATOM 509 O O . THR A 1 69 ? -7.639 -4.745 -4.494 1.00 94.19 69 THR A O 1
ATOM 512 N N . LYS A 1 70 ? -7.249 -6.507 -5.835 1.00 95.19 70 LYS A N 1
ATOM 513 C CA . LYS A 1 70 ? -8.558 -6.506 -6.516 1.00 95.19 70 LYS A CA 1
ATOM 514 C C . LYS A 1 70 ? -9.767 -6.599 -5.572 1.00 95.19 70 LYS A C 1
ATOM 516 O O . LYS A 1 70 ? -10.858 -6.192 -5.951 1.00 95.19 70 LYS A O 1
ATOM 521 N N . ASP A 1 71 ? -9.572 -7.162 -4.379 1.00 96.12 71 ASP A N 1
ATOM 522 C CA . ASP A 1 71 ? -10.626 -7.379 -3.383 1.00 96.12 71 ASP A CA 1
ATOM 523 C C . ASP A 1 71 ? -10.605 -6.294 -2.284 1.00 96.12 71 ASP A C 1
ATOM 525 O O . ASP A 1 71 ? -11.355 -6.380 -1.309 1.00 96.12 71 ASP A O 1
ATOM 529 N N . ASN A 1 72 ? -9.728 -5.292 -2.418 1.00 96.75 72 ASN A N 1
ATOM 530 C CA . ASN A 1 72 ? -9.601 -4.138 -1.531 1.00 96.75 72 ASN A CA 1
ATOM 531 C C . ASN A 1 72 ? -10.043 -2.849 -2.243 1.00 96.75 72 ASN A C 1
ATOM 533 O O . ASN A 1 72 ? -10.228 -2.807 -3.460 1.00 96.75 72 ASN A O 1
ATOM 537 N N . HIS A 1 73 ? -10.203 -1.774 -1.476 1.00 97.38 73 HIS A N 1
ATOM 538 C CA . HIS A 1 73 ? -10.611 -0.474 -1.992 1.00 97.38 73 HIS A CA 1
ATOM 539 C C . HIS A 1 73 ? -9.403 0.294 -2.544 1.00 97.38 73 HIS A C 1
ATOM 541 O O . HIS A 1 73 ? -8.428 0.508 -1.830 1.00 97.38 73 HIS A O 1
ATOM 547 N N . ASN A 1 74 ? -9.446 0.701 -3.815 1.00 97.19 74 ASN A N 1
ATOM 548 C CA . ASN A 1 74 ? -8.396 1.518 -4.426 1.00 97.19 74 ASN A CA 1
ATOM 549 C C . ASN A 1 74 ? -8.581 2.988 -4.022 1.00 97.19 74 ASN A C 1
ATOM 551 O O . ASN A 1 74 ? -9.624 3.575 -4.305 1.00 97.19 74 ASN A O 1
ATOM 555 N N . LEU A 1 75 ? -7.572 3.573 -3.381 1.00 96.88 75 LEU A N 1
ATOM 556 C CA . LEU A 1 75 ? -7.584 4.975 -2.956 1.00 96.88 75 LEU A CA 1
ATOM 557 C C . LEU A 1 75 ? -6.975 5.9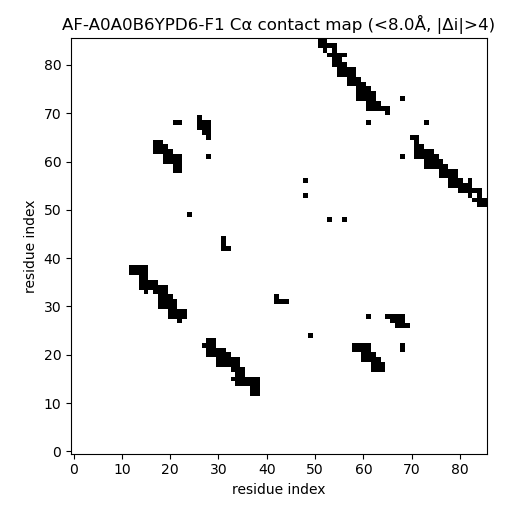12 -4.000 1.00 96.88 75 LEU A C 1
ATOM 559 O O . LEU A 1 75 ? -7.313 7.094 -4.053 1.00 96.88 75 LEU A O 1
ATOM 563 N N . GLY A 1 76 ? -6.050 5.411 -4.813 1.00 96.00 76 GLY A N 1
ATOM 564 C CA . GLY A 1 76 ? -5.379 6.204 -5.825 1.00 96.00 76 GLY A CA 1
ATOM 565 C C . GLY A 1 76 ? -4.182 5.497 -6.435 1.00 96.00 76 GLY A C 1
ATOM 566 O O . GLY A 1 76 ? -3.689 4.485 -5.939 1.00 96.00 76 GLY A O 1
ATOM 567 N N . LYS A 1 77 ? -3.688 6.076 -7.525 1.00 95.19 77 LYS A N 1
ATOM 568 C CA . LYS A 1 77 ? -2.498 5.609 -8.227 1.00 95.19 77 LYS A CA 1
ATOM 569 C C . LYS A 1 77 ? -1.622 6.782 -8.624 1.00 95.19 77 LYS A C 1
ATOM 571 O O . LYS A 1 77 ? -2.134 7.851 -8.957 1.00 95.19 77 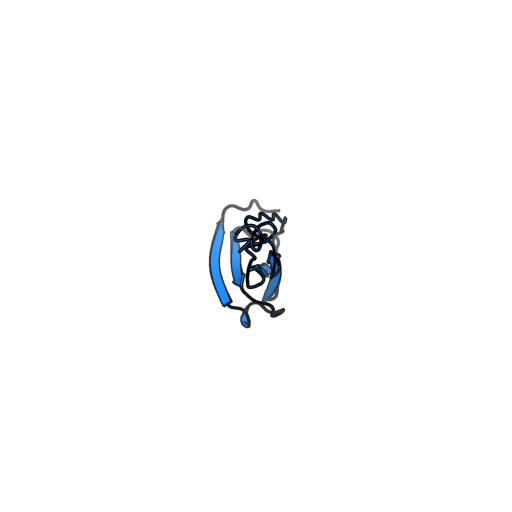LYS A O 1
ATOM 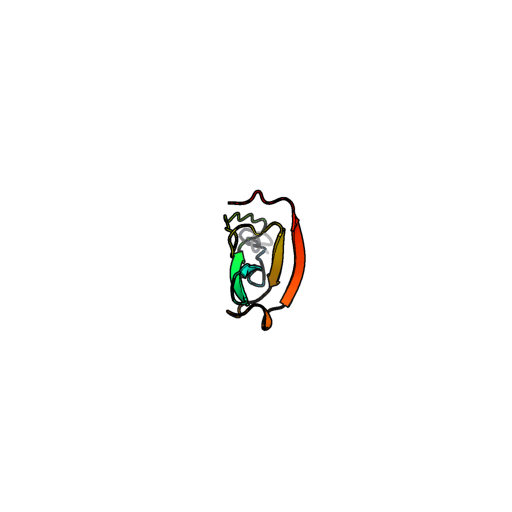576 N N . PHE A 1 78 ? -0.319 6.567 -8.620 1.00 94.31 78 PHE A N 1
ATOM 577 C CA . PHE A 1 78 ? 0.647 7.518 -9.141 1.00 94.31 78 PHE A CA 1
ATOM 578 C C . PHE A 1 78 ? 1.814 6.780 -9.783 1.00 94.31 78 PHE A C 1
ATOM 580 O O . PHE A 1 78 ? 2.215 5.709 -9.331 1.00 94.31 78 PHE A O 1
ATOM 587 N N . ASP A 1 79 ? 2.351 7.372 -10.843 1.00 91.94 79 ASP A N 1
ATOM 588 C CA . ASP A 1 79 ? 3.450 6.799 -11.605 1.00 91.94 79 ASP A CA 1
ATOM 589 C C . ASP A 1 79 ? 4.753 7.496 -11.227 1.00 91.94 79 ASP A C 1
ATOM 591 O O . ASP A 1 79 ? 4.878 8.721 -11.312 1.00 91.94 79 ASP A O 1
ATOM 595 N N . LEU A 1 80 ? 5.733 6.704 -10.807 1.00 88.62 80 LEU A N 1
ATOM 596 C CA . LEU A 1 80 ? 7.098 7.153 -10.610 1.00 88.62 80 LEU A CA 1
ATOM 597 C C . LEU A 1 80 ? 7.881 6.901 -11.899 1.00 88.62 80 LEU A C 1
ATOM 599 O O . LEU A 1 80 ? 8.209 5.761 -12.224 1.00 88.62 80 LEU A O 1
ATOM 603 N N . ASN A 1 81 ? 8.164 7.978 -12.628 1.00 88.94 81 ASN A N 1
ATOM 604 C CA . ASN A 1 81 ? 8.941 7.957 -13.866 1.00 88.94 81 ASN A CA 1
ATOM 605 C C . ASN A 1 81 ? 10.418 8.275 -13.604 1.00 88.94 81 ASN A C 1
ATOM 607 O O . ASN A 1 81 ? 10.754 8.927 -12.616 1.00 88.94 81 ASN A O 1
ATOM 611 N N . GLY A 1 82 ? 11.285 7.893 -14.544 1.00 82.56 82 GLY A N 1
ATOM 612 C CA . GLY A 1 82 ? 12.700 8.280 -14.525 1.00 82.56 82 GLY A CA 1
ATOM 613 C C . GLY A 1 82 ? 13.573 7.367 -13.671 1.00 82.56 82 GLY A C 1
ATOM 614 O O . GLY A 1 82 ? 14.604 7.805 -13.162 1.00 82.56 82 GLY A O 1
ATOM 615 N N . ILE A 1 83 ? 13.168 6.107 -13.504 1.00 82.25 83 ILE A N 1
ATOM 616 C CA . ILE A 1 83 ? 14.004 5.106 -12.845 1.00 82.25 83 ILE A CA 1
ATOM 617 C C . ILE A 1 83 ? 15.142 4.740 -13.797 1.00 82.25 83 ILE A C 1
ATOM 619 O O . ILE A 1 83 ? 14.910 4.358 -14.946 1.00 82.25 83 ILE A O 1
ATOM 623 N N . ALA A 1 84 ? 16.379 4.917 -13.329 1.00 79.12 84 ALA A N 1
ATOM 624 C CA . ALA A 1 84 ? 17.557 4.544 -14.096 1.00 79.12 84 ALA A CA 1
ATOM 625 C C . ALA A 1 84 ? 17.566 3.021 -14.330 1.00 79.12 84 ALA A C 1
ATOM 627 O O . ALA A 1 84 ? 17.223 2.271 -13.411 1.00 79.12 84 ALA A O 1
ATOM 628 N N . PRO A 1 85 ? 17.955 2.556 -15.530 1.00 72.12 85 PRO A N 1
ATOM 629 C CA . PRO A 1 85 ? 18.076 1.131 -15.800 1.00 72.12 85 PRO A CA 1
ATOM 630 C C . PRO A 1 85 ? 19.055 0.509 -14.798 1.00 72.12 85 PRO A C 1
ATOM 632 O O . PRO A 1 85 ? 20.181 0.987 -14.645 1.00 72.12 85 PRO A O 1
ATOM 635 N N . SER A 1 86 ? 18.565 -0.495 -14.072 1.00 61.66 86 SER A N 1
ATOM 636 C CA . SER A 1 86 ? 19.325 -1.330 -13.137 1.00 61.66 86 SER A CA 1
ATOM 637 C C . SER A 1 86 ? 19.579 -2.687 -13.769 1.00 61.66 86 SER A C 1
ATOM 639 O O . SER A 1 86 ? 18.683 -3.123 -14.532 1.00 61.66 86 SER A O 1
#

Foldseek 3Di:
DDDDDPCVPDDDFDWAQWFKAWADPPQFGDTFGHGRHTPPDDGDDDDDDPDFPPQKDKTWMFTHDDGGRVVTHTPDIDIDGGDDGD

Mean predicted aligned error: 7.54 Å

InterPro domains:
  IPR013126 Heat shock protein 70 family [PF00012] (2-85)
  IPR013126 Heat shock protein 70 family [PTHR19375] (9-85)
  IPR029047 Heat shock protein 70kD, peptide-binding domain superfamily [G3DSA:2.60.34.10] (2-86)
  IPR029047 Heat shock protein 70kD, peptide-binding domain superfamily [SSF100920] (7-85)